Protein AF-A0A373J0E7-F1 (afdb_monomer_lite)

Radius of gyration: 13.35 Å; chains: 1; bounding box: 32×25×32 Å

Foldseek 3Di:
DDDPPPQVVQLVVQLVCCVVVCPVVVCVVVVNPDDWDWRWGDDPPDIDIDTDDDD

Sequence (55 aa):
MGSENSVEKDCKEALKQIDEKRYTQMLEKEGIEQILKYGIAFQTKKCCVRRGELS

Structure (mmCIF, N/CA/C/O backbone):
data_AF-A0A373J0E7-F1
#
_entry.id   AF-A0A373J0E7-F1
#
loop_
_atom_site.group_PDB
_atom_site.id
_atom_site.type_symbol
_atom_site.label_atom_id
_atom_site.label_alt_id
_atom_site.label_comp_id
_atom_site.label_asym_id
_atom_site.label_entity_id
_atom_site.label_seq_id
_atom_site.pdbx_PDB_ins_code
_atom_site.Cartn_x
_atom_site.Cartn_y
_atom_site.Cartn_z
_atom_site.occupancy
_atom_site.B_iso_or_equiv
_atom_site.auth_seq_id
_atom_site.auth_comp_id
_atom_site.auth_asym_id
_atom_site.auth_atom_id
_atom_site.pdbx_PDB_model_num
ATOM 1 N N . MET A 1 1 ? 18.897 -15.532 -11.990 1.00 43.31 1 MET A N 1
ATOM 2 C CA . MET A 1 1 ? 17.959 -15.084 -10.935 1.00 43.31 1 MET A CA 1
ATOM 3 C C . MET A 1 1 ? 18.262 -13.631 -10.622 1.00 43.31 1 MET A C 1
ATOM 5 O O . MET A 1 1 ? 19.234 -13.365 -9.936 1.00 43.31 1 MET A O 1
ATOM 9 N N . GLY A 1 2 ? 17.517 -12.682 -11.174 1.00 54.25 2 GLY A N 1
ATOM 10 C CA . GLY A 1 2 ? 17.773 -11.270 -10.895 1.00 54.25 2 GLY A CA 1
ATOM 11 C C . GLY A 1 2 ? 16.940 -10.385 -11.801 1.00 54.25 2 GLY A C 1
ATOM 12 O O . GLY A 1 2 ? 17.065 -10.522 -13.009 1.00 54.25 2 GLY A O 1
ATOM 13 N N . SER A 1 3 ? 16.058 -9.589 -11.183 1.00 46.50 3 SER A N 1
ATOM 14 C CA . SER A 1 3 ? 15.510 -8.289 -11.632 1.00 46.50 3 SER A CA 1
ATOM 15 C C . SER A 1 3 ? 14.117 -7.987 -11.053 1.00 46.50 3 SER A C 1
ATOM 17 O O . SER A 1 3 ? 13.701 -6.838 -11.103 1.00 46.50 3 SER A O 1
ATOM 19 N N . GLU A 1 4 ? 13.420 -8.956 -10.447 1.00 50.12 4 GLU A N 1
ATOM 20 C CA . GLU A 1 4 ? 12.098 -8.741 -9.806 1.00 50.12 4 GLU A CA 1
ATOM 21 C C . GLU A 1 4 ? 12.202 -8.283 -8.332 1.00 50.12 4 GLU A C 1
ATOM 23 O O . GLU A 1 4 ? 11.279 -7.716 -7.757 1.00 50.12 4 GLU A O 1
ATOM 28 N N . ASN A 1 5 ? 13.385 -8.443 -7.733 1.00 56.47 5 ASN A N 1
ATOM 29 C CA . ASN A 1 5 ? 13.591 -8.343 -6.287 1.00 56.47 5 ASN A CA 1
ATOM 30 C C .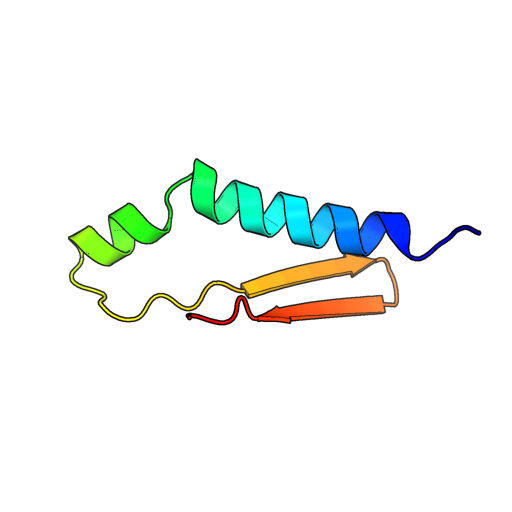 ASN A 1 5 ? 13.615 -6.908 -5.718 1.00 56.47 5 ASN A C 1
ATOM 32 O O . ASN A 1 5 ? 13.532 -6.757 -4.503 1.00 56.47 5 ASN A O 1
ATOM 36 N N . SER A 1 6 ? 13.772 -5.865 -6.545 1.00 67.12 6 SER A N 1
ATOM 37 C CA . SER A 1 6 ? 13.784 -4.474 -6.051 1.00 67.12 6 SER A CA 1
ATOM 38 C C . SER A 1 6 ? 12.373 -3.931 -5.874 1.00 67.12 6 SER A C 1
ATOM 40 O O . SER A 1 6 ? 12.019 -3.544 -4.772 1.0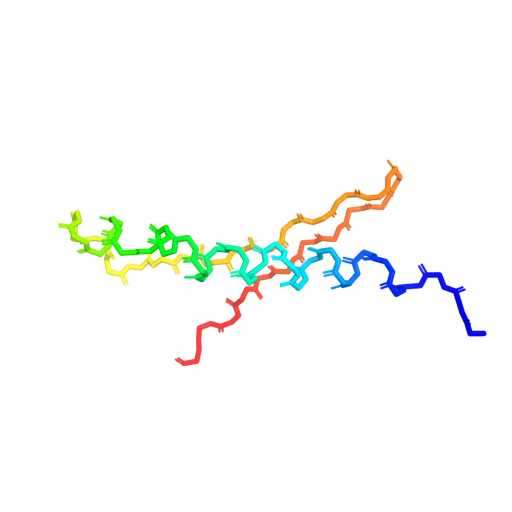0 67.12 6 SER A O 1
ATOM 42 N N . VAL A 1 7 ? 11.533 -4.002 -6.909 1.00 69.69 7 VAL A N 1
ATOM 43 C CA . VAL A 1 7 ? 10.183 -3.410 -6.870 1.00 69.69 7 VAL A CA 1
ATOM 44 C C . VAL A 1 7 ? 9.290 -4.105 -5.846 1.00 69.69 7 VAL A C 1
ATOM 46 O O . VAL A 1 7 ? 8.518 -3.454 -5.151 1.00 69.69 7 VAL A O 1
ATOM 49 N N . GLU A 1 8 ? 9.422 -5.426 -5.699 1.00 70.56 8 GLU A N 1
ATOM 50 C CA . GLU A 1 8 ? 8.696 -6.169 -4.667 1.00 70.56 8 GLU A CA 1
ATOM 51 C C . GLU A 1 8 ? 9.169 -5.832 -3.249 1.00 70.56 8 GLU A C 1
ATOM 53 O O . GLU A 1 8 ? 8.349 -5.773 -2.328 1.00 70.56 8 GLU A O 1
ATOM 58 N N . LYS A 1 9 ? 10.473 -5.590 -3.059 1.00 76.00 9 LYS A N 1
ATOM 59 C CA . LYS A 1 9 ? 11.002 -5.105 -1.779 1.00 76.00 9 LYS A CA 1
ATOM 60 C C . LYS A 1 9 ? 10.511 -3.696 -1.485 1.00 76.00 9 LYS A C 1
ATOM 62 O O . LYS A 1 9 ? 10.018 -3.477 -0.386 1.00 76.00 9 LYS A O 1
ATOM 67 N N . ASP A 1 10 ? 10.559 -2.799 -2.463 1.00 76.12 10 ASP A N 1
ATOM 68 C CA . ASP A 1 10 ? 10.082 -1.422 -2.327 1.00 76.12 10 ASP A CA 1
ATOM 69 C C . ASP A 1 10 ? 8.575 -1.382 -2.021 1.00 76.12 10 ASP A C 1
ATOM 71 O O . ASP A 1 10 ? 8.140 -0.649 -1.135 1.00 76.12 10 ASP A O 1
ATOM 75 N N . CYS A 1 11 ? 7.765 -2.235 -2.664 1.00 74.88 11 CYS A N 1
ATOM 76 C CA . CYS A 1 11 ? 6.349 -2.405 -2.322 1.00 74.88 11 CYS A CA 1
ATOM 77 C C . CYS A 1 11 ? 6.150 -2.873 -0.870 1.00 74.88 11 CYS A C 1
ATOM 79 O O . CYS A 1 11 ? 5.272 -2.358 -0.176 1.00 74.88 11 CYS A O 1
ATOM 81 N N . LYS A 1 12 ? 6.935 -3.856 -0.407 1.00 76.06 12 LYS A N 1
ATOM 82 C CA . LYS A 1 12 ? 6.852 -4.373 0.971 1.00 76.06 12 LYS A CA 1
ATOM 83 C C . LYS A 1 12 ? 7.301 -3.336 1.998 1.00 76.06 12 LYS A C 1
ATOM 85 O O . LYS A 1 12 ? 6.644 -3.190 3.023 1.00 76.06 12 LYS A O 1
ATOM 90 N N . GLU A 1 13 ? 8.370 -2.601 1.717 1.00 81.12 13 GLU A N 1
ATOM 91 C CA . GLU A 1 13 ? 8.860 -1.502 2.555 1.00 81.12 13 GLU A CA 1
ATOM 92 C C . GLU A 1 13 ? 7.836 -0.364 2.627 1.00 81.12 13 GLU A C 1
ATOM 94 O O . GLU A 1 13 ? 7.573 0.154 3.709 1.00 81.12 13 GLU A O 1
ATOM 99 N N . ALA A 1 14 ? 7.187 -0.019 1.510 1.00 77.94 14 ALA A N 1
ATOM 100 C CA . ALA A 1 14 ? 6.117 0.976 1.485 1.00 77.94 14 ALA A CA 1
ATOM 101 C C . ALA A 1 14 ? 4.915 0.545 2.341 1.00 77.94 14 ALA A C 1
ATOM 103 O O . ALA A 1 14 ? 4.416 1.331 3.145 1.00 77.94 14 ALA A O 1
ATOM 104 N N . LEU A 1 15 ? 4.485 -0.718 2.229 1.00 78.38 15 LEU A N 1
ATOM 105 C CA . LEU A 1 15 ? 3.429 -1.279 3.080 1.00 78.38 15 LEU A CA 1
ATOM 106 C C . LEU A 1 15 ? 3.827 -1.277 4.561 1.00 78.38 15 LEU A C 1
ATOM 108 O O . LEU A 1 15 ? 3.019 -0.913 5.414 1.00 78.38 15 LEU A O 1
ATOM 112 N N . LYS A 1 16 ? 5.080 -1.623 4.867 1.00 81.38 16 LYS A N 1
ATOM 113 C CA . LYS A 1 16 ? 5.609 -1.599 6.232 1.00 81.38 16 LYS A CA 1
ATOM 114 C C . LYS A 1 16 ? 5.662 -0.180 6.797 1.00 81.38 16 LYS A C 1
ATOM 116 O O . LYS A 1 16 ? 5.284 0.018 7.943 1.00 81.38 16 LYS A O 1
ATOM 121 N N . GLN A 1 17 ? 6.032 0.818 5.991 1.00 80.81 17 GLN A N 1
ATOM 122 C CA . GLN A 1 17 ? 5.973 2.224 6.397 1.00 80.81 17 GLN A CA 1
ATOM 123 C C . GLN A 1 17 ? 4.548 2.687 6.704 1.00 80.81 17 GLN A C 1
ATOM 125 O O . GLN A 1 17 ? 4.374 3.494 7.614 1.00 80.81 17 GLN A O 1
ATOM 130 N N . ILE A 1 18 ? 3.537 2.204 5.971 1.00 77.25 18 ILE A N 1
ATOM 131 C CA . ILE A 1 18 ? 2.132 2.535 6.254 1.00 77.25 18 ILE A CA 1
ATOM 132 C C . ILE A 1 18 ? 1.726 2.029 7.643 1.00 77.25 18 ILE A C 1
ATOM 134 O O . ILE A 1 18 ? 1.024 2.735 8.373 1.00 77.25 18 ILE A O 1
ATOM 138 N N . ASP A 1 19 ? 2.198 0.837 8.006 1.00 77.31 19 ASP A N 1
ATOM 139 C CA . ASP A 1 19 ? 1.939 0.212 9.301 1.00 77.31 19 ASP A CA 1
ATOM 140 C C . ASP A 1 19 ? 2.747 0.864 10.441 1.00 77.31 19 ASP A C 1
ATOM 142 O O . ASP A 1 19 ? 2.171 1.288 11.441 1.00 77.31 19 ASP A O 1
ATOM 146 N N . GLU A 1 20 ? 4.058 1.064 10.256 1.00 79.50 20 GLU A N 1
ATOM 147 C CA . GLU A 1 20 ? 4.945 1.699 11.247 1.00 79.50 20 GLU A CA 1
ATOM 148 C C . GLU A 1 20 ? 4.551 3.143 11.549 1.00 79.50 20 GLU A C 1
ATOM 150 O O . GLU A 1 20 ? 4.510 3.550 12.710 1.00 79.50 20 GLU A O 1
ATOM 155 N N . LYS A 1 21 ? 4.221 3.928 10.518 1.00 80.69 21 LYS A N 1
ATOM 156 C CA . LYS A 1 21 ? 3.780 5.316 10.703 1.00 80.69 21 LYS A CA 1
ATOM 157 C C . LYS A 1 21 ? 2.350 5.409 11.221 1.00 80.69 21 LYS A C 1
ATOM 159 O O . LYS A 1 21 ? 1.893 6.514 11.503 1.00 80.69 21 LYS A O 1
ATOM 164 N N . ARG A 1 22 ? 1.651 4.270 11.332 1.00 71.25 22 ARG A N 1
ATOM 165 C CA . ARG A 1 22 ? 0.258 4.165 11.765 1.00 71.25 22 ARG A CA 1
ATOM 166 C C . ARG A 1 22 ? -0.612 5.238 11.120 1.00 71.25 22 ARG A C 1
ATOM 168 O O . ARG A 1 22 ? -1.419 5.876 11.791 1.00 71.25 22 ARG A O 1
ATOM 175 N N . TYR A 1 23 ? -0.475 5.436 9.807 1.00 70.31 23 TYR A N 1
ATOM 176 C CA . TYR A 1 23 ? -1.361 6.358 9.085 1.00 70.31 23 TYR A CA 1
ATOM 177 C C . TYR A 1 23 ? -2.829 5.962 9.272 1.00 70.31 23 TYR A C 1
ATOM 179 O O . TYR A 1 23 ? -3.708 6.817 9.279 1.00 70.31 23 TYR A O 1
ATOM 187 N N . THR A 1 24 ? -3.077 4.675 9.521 1.00 69.75 24 THR A N 1
ATOM 188 C CA . THR A 1 24 ? -4.395 4.161 9.876 1.00 69.75 24 THR A CA 1
ATOM 189 C C . THR A 1 24 ? -4.891 4.642 11.232 1.00 69.75 24 THR A C 1
ATOM 191 O O . THR A 1 24 ? -6.076 4.889 11.344 1.00 69.75 24 THR A O 1
ATOM 194 N N . GLN A 1 25 ? -4.029 4.887 12.227 1.00 74.75 25 GLN A N 1
ATOM 195 C CA . GLN A 1 25 ? -4.478 5.351 13.547 1.00 74.75 25 GLN A CA 1
ATOM 196 C C . GLN A 1 25 ? -5.118 6.736 13.518 1.00 74.75 25 GLN A C 1
ATOM 198 O O . GLN A 1 25 ? -6.030 6.987 14.302 1.00 74.75 25 GLN A O 1
ATOM 203 N N . MET A 1 26 ? -4.625 7.652 12.676 1.00 74.12 26 MET A N 1
ATOM 204 C CA . MET A 1 26 ? -5.282 8.953 12.508 1.00 74.12 26 MET A CA 1
ATOM 205 C C . MET A 1 26 ? -6.652 8.775 11.856 1.00 74.12 26 MET A C 1
ATOM 207 O O . MET A 1 26 ? -7.632 9.293 12.376 1.00 74.12 26 MET A O 1
ATOM 211 N N . LEU A 1 27 ? -6.725 7.954 10.807 1.00 76.81 27 LEU A N 1
ATOM 212 C CA . LEU A 1 27 ? -7.965 7.647 10.094 1.00 76.81 27 LEU A CA 1
ATOM 213 C C . LEU A 1 27 ? -8.992 6.947 11.014 1.00 76.81 27 LEU A C 1
ATOM 215 O O . LEU A 1 27 ? -10.151 7.342 11.049 1.00 76.81 27 LEU A O 1
ATOM 219 N N . GLU A 1 28 ? -8.566 5.980 11.834 1.00 77.94 28 GLU A N 1
ATOM 220 C CA . GLU A 1 28 ? -9.401 5.313 12.845 1.00 77.94 28 GLU A CA 1
ATOM 221 C C . GLU A 1 28 ? -9.891 6.303 13.912 1.00 77.94 28 GLU A C 1
ATOM 223 O O . GLU A 1 28 ? -11.056 6.268 14.302 1.00 77.94 28 GLU A O 1
ATOM 228 N N . LYS A 1 29 ? -9.030 7.231 14.359 1.00 79.06 29 LYS A N 1
ATOM 229 C CA . LYS A 1 29 ? -9.421 8.310 15.283 1.00 79.06 29 LYS A CA 1
ATOM 230 C C . LYS A 1 29 ? -10.413 9.296 14.670 1.00 79.06 29 LYS A C 1
ATOM 232 O O . LYS A 1 29 ? -11.224 9.849 15.405 1.00 79.06 29 LYS A O 1
ATOM 237 N N . GLU A 1 30 ? -10.343 9.518 13.362 1.00 80.56 30 GLU A N 1
ATOM 238 C CA . GLU A 1 30 ? -11.318 10.311 12.608 1.00 80.56 30 GLU A CA 1
ATOM 239 C C . GLU A 1 30 ? -12.634 9.551 12.354 1.00 80.56 30 GLU A C 1
ATOM 241 O O . GLU A 1 30 ? -13.588 10.138 11.850 1.00 80.56 30 GLU A O 1
ATOM 246 N N . GLY A 1 31 ? -12.728 8.273 12.747 1.00 82.25 31 GLY A N 1
ATOM 247 C CA . GLY A 1 31 ? -13.924 7.445 12.571 1.00 82.25 31 GLY A CA 1
ATOM 248 C C . GLY A 1 31 ? -14.005 6.756 11.207 1.00 82.25 31 GLY A C 1
ATOM 249 O O . GLY A 1 31 ? -15.080 6.327 10.795 1.00 82.25 31 GLY A O 1
ATOM 250 N N . ILE A 1 32 ? -12.888 6.650 10.485 1.00 79.44 32 ILE A N 1
ATOM 251 C CA . ILE A 1 32 ? -12.822 5.953 9.199 1.00 79.44 32 ILE A CA 1
ATOM 252 C C . ILE A 1 32 ? -12.660 4.456 9.464 1.00 79.44 32 ILE A C 1
ATOM 254 O O . ILE A 1 32 ? -11.574 3.974 9.777 1.00 79.44 32 ILE A O 1
ATOM 258 N N . GL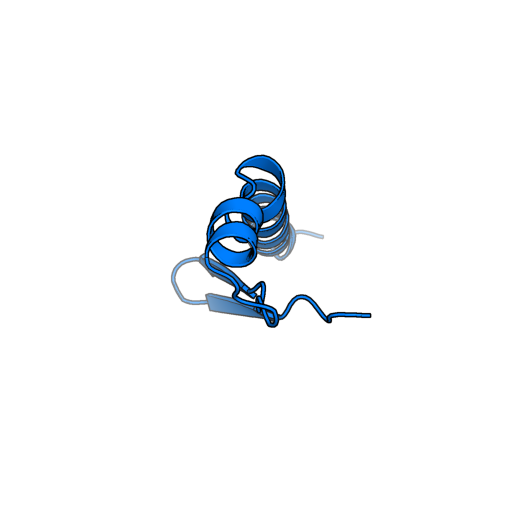U A 1 33 ? -13.755 3.715 9.309 1.00 69.50 33 GLU A N 1
ATOM 259 C CA . GLU A 1 33 ? -13.804 2.264 9.538 1.00 69.50 33 GLU A CA 1
ATOM 260 C C . GLU A 1 33 ? -13.170 1.449 8.398 1.00 69.50 33 GLU A C 1
ATOM 262 O O . GLU A 1 33 ? -12.714 0.327 8.604 1.00 69.50 33 GLU A O 1
ATOM 267 N N . GLN A 1 34 ? -13.117 2.002 7.181 1.00 69.12 34 GLN A N 1
ATOM 268 C CA . GLN A 1 34 ? -12.593 1.309 6.001 1.00 69.12 34 GLN A CA 1
ATOM 269 C C . GLN A 1 34 ? -11.313 1.966 5.497 1.00 69.12 34 GLN A C 1
ATOM 271 O O . GLN A 1 34 ? -11.341 2.918 4.717 1.00 69.12 34 GLN A O 1
ATOM 276 N N . ILE A 1 35 ? -10.171 1.425 5.918 1.00 76.81 35 ILE A N 1
ATOM 277 C CA . ILE A 1 35 ? -8.858 1.922 5.508 1.00 76.81 35 ILE A CA 1
ATOM 278 C C . ILE A 1 35 ? -8.243 0.954 4.505 1.00 76.81 35 ILE A C 1
ATOM 280 O O . ILE A 1 35 ? -7.737 -0.114 4.850 1.00 76.81 35 ILE A O 1
ATOM 284 N N . LEU A 1 36 ? -8.275 1.349 3.235 1.00 76.81 36 LEU A N 1
ATOM 285 C CA . LEU A 1 36 ? -7.693 0.569 2.153 1.00 76.81 36 LEU A CA 1
ATOM 286 C C . LEU A 1 36 ? -6.187 0.846 2.063 1.00 76.81 36 LEU A C 1
ATOM 288 O O . LEU A 1 36 ? -5.760 1.929 1.661 1.00 76.81 36 LEU A O 1
ATOM 292 N N . LYS A 1 37 ? -5.367 -0.146 2.418 1.00 75.25 37 LYS A N 1
ATOM 293 C CA . LYS A 1 37 ? -3.906 -0.066 2.301 1.00 75.25 37 LYS A CA 1
ATOM 294 C C . LYS A 1 37 ? -3.470 -0.502 0.894 1.00 75.25 37 LYS A C 1
ATOM 296 O O . LYS A 1 37 ? -3.679 -1.651 0.499 1.00 75.25 37 LYS A O 1
ATOM 301 N N . TYR A 1 3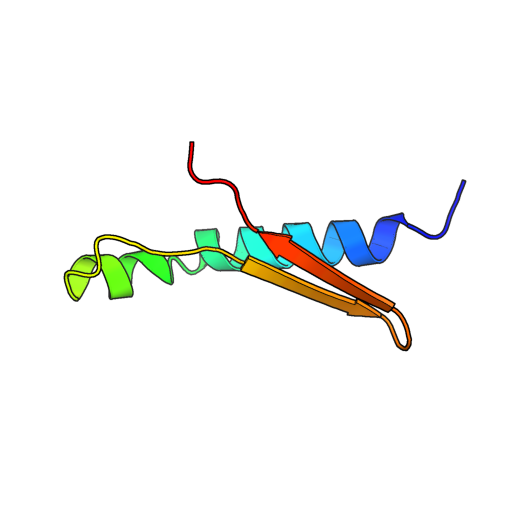8 ? -2.823 0.394 0.149 1.00 75.75 38 TYR A N 1
ATOM 302 C CA . TYR A 1 38 ? -2.234 0.095 -1.161 1.00 75.75 38 TYR A CA 1
ATOM 303 C C . TYR A 1 38 ? -0.732 0.371 -1.154 1.00 75.75 38 TYR A C 1
ATOM 305 O O . TYR A 1 38 ? -0.292 1.448 -0.758 1.00 75.75 38 TYR A O 1
ATOM 313 N N . GLY A 1 39 ? 0.052 -0.596 -1.630 1.00 72.94 39 GLY A N 1
ATOM 314 C CA . GLY A 1 39 ? 1.467 -0.409 -1.933 1.00 72.94 39 GLY A CA 1
ATOM 315 C C . GLY A 1 39 ? 1.633 -0.115 -3.420 1.00 72.94 39 GLY A C 1
ATOM 316 O O . GLY A 1 39 ? 1.311 -0.963 -4.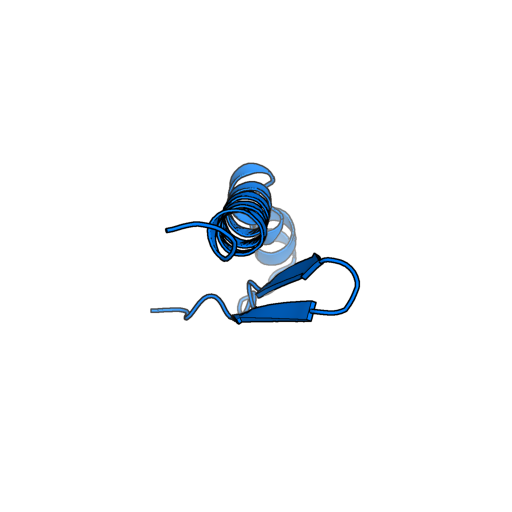255 1.00 72.94 39 GLY A O 1
ATOM 317 N N . ILE A 1 40 ? 2.131 1.073 -3.758 1.00 77.25 40 ILE A N 1
ATOM 318 C CA . ILE A 1 40 ? 2.421 1.474 -5.140 1.00 77.25 40 ILE A CA 1
ATOM 319 C C . ILE A 1 40 ? 3.933 1.633 -5.268 1.00 77.25 40 ILE A C 1
ATOM 321 O O . ILE A 1 40 ? 4.526 2.439 -4.556 1.00 77.25 40 ILE A O 1
ATOM 325 N N . ALA A 1 41 ? 4.550 0.890 -6.184 1.00 76.50 41 ALA A N 1
ATOM 326 C CA . ALA A 1 41 ? 5.953 1.065 -6.537 1.00 76.50 41 ALA A CA 1
ATOM 327 C C . ALA A 1 41 ? 6.096 1.316 -8.040 1.00 76.50 41 ALA A C 1
ATOM 329 O O . ALA A 1 41 ? 5.431 0.691 -8.869 1.00 76.50 41 ALA A O 1
ATOM 330 N N . PHE A 1 42 ? 6.982 2.244 -8.388 1.00 70.19 42 PHE A N 1
ATOM 331 C CA . PHE A 1 42 ? 7.298 2.596 -9.766 1.00 70.19 42 PHE A CA 1
ATOM 332 C C . PHE A 1 42 ? 8.792 2.419 -10.007 1.00 70.19 42 PHE A C 1
ATOM 334 O O . PHE A 1 42 ? 9.615 3.044 -9.343 1.00 70.19 42 PHE A O 1
ATOM 341 N N . GLN A 1 43 ? 9.139 1.607 -11.002 1.00 70.88 43 GLN A N 1
ATOM 342 C CA . GLN A 1 43 ? 10.507 1.444 -11.472 1.00 70.88 43 GLN A CA 1
ATOM 343 C C . GLN A 1 43 ? 10.579 1.807 -12.956 1.00 70.88 43 GLN A C 1
ATOM 345 O O . GLN A 1 43 ? 10.314 0.979 -13.827 1.00 70.88 43 GLN A O 1
ATOM 350 N N . THR A 1 44 ? 10.937 3.067 -13.228 1.00 74.25 44 THR A N 1
ATOM 351 C CA . THR A 1 44 ? 11.155 3.662 -14.565 1.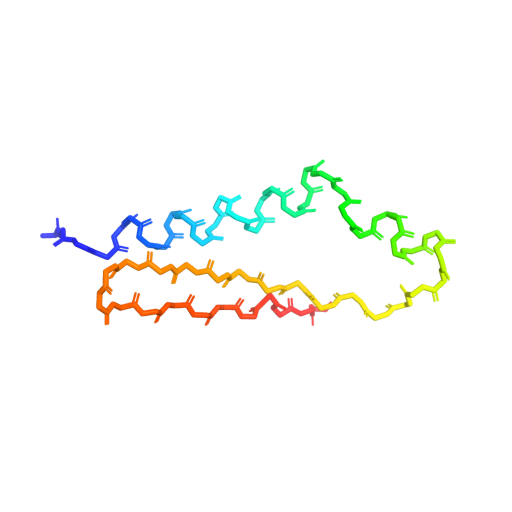00 74.25 44 THR A CA 1
ATOM 352 C C . THR A 1 44 ? 10.009 3.460 -15.567 1.00 74.25 44 THR A C 1
ATOM 354 O O . THR A 1 44 ? 9.238 4.385 -15.790 1.00 74.25 44 THR A O 1
ATOM 357 N N . LYS A 1 45 ? 9.887 2.277 -16.187 1.00 78.94 45 LYS A N 1
ATOM 358 C CA . LYS A 1 45 ? 8.819 1.924 -17.147 1.00 78.94 45 LYS A CA 1
ATOM 359 C C . LYS A 1 45 ? 7.823 0.884 -16.624 1.00 78.94 45 LYS A C 1
ATOM 361 O O . LYS A 1 45 ? 6.905 0.511 -17.348 1.00 78.94 45 LYS A O 1
ATOM 366 N N . LYS A 1 46 ? 8.012 0.387 -15.401 1.00 68.38 46 LYS A N 1
ATOM 367 C CA . LYS A 1 46 ? 7.153 -0.618 -14.772 1.00 68.38 46 LYS A CA 1
ATOM 368 C C . LYS A 1 46 ? 6.476 -0.015 -13.549 1.00 68.38 46 LYS A C 1
ATOM 370 O O . LYS A 1 46 ? 7.149 0.518 -12.670 1.00 68.38 46 LYS A O 1
ATOM 375 N N . CYS A 1 47 ? 5.152 -0.105 -13.504 1.00 76.50 47 CYS A N 1
ATOM 376 C CA . CYS A 1 47 ? 4.368 0.201 -12.319 1.00 76.50 47 CYS A CA 1
ATOM 377 C C . CYS A 1 47 ? 3.855 -1.102 -11.707 1.00 76.50 47 CYS A C 1
ATOM 379 O O . CYS A 1 47 ? 3.390 -1.998 -12.413 1.00 76.50 47 CYS A O 1
ATOM 381 N N . CYS A 1 48 ? 3.954 -1.211 -10.388 1.00 70.81 48 CYS A N 1
ATOM 382 C CA . CYS A 1 48 ? 3.395 -2.312 -9.627 1.00 70.81 48 CYS A CA 1
ATOM 383 C C . CYS A 1 48 ? 2.473 -1.729 -8.564 1.00 70.81 48 CYS A C 1
ATOM 385 O O . CYS A 1 48 ? 2.901 -0.983 -7.685 1.00 70.81 48 CYS A O 1
ATOM 387 N N . VAL A 1 49 ? 1.193 -2.077 -8.661 1.00 77.50 49 VAL A N 1
ATOM 388 C CA . VAL A 1 49 ? 0.182 -1.727 -7.666 1.00 77.50 49 VAL A CA 1
ATOM 389 C C . VAL A 1 49 ? -0.255 -3.017 -6.996 1.00 77.50 49 VAL A C 1
ATOM 391 O O . VAL A 1 49 ? -0.711 -3.949 -7.660 1.00 77.50 49 VAL A O 1
ATOM 394 N N . ARG A 1 50 ? -0.095 -3.086 -5.676 1.00 74.62 50 ARG A N 1
ATOM 395 C CA . ARG A 1 50 ? -0.570 -4.201 -4.857 1.00 74.62 50 ARG A CA 1
ATOM 396 C C . ARG A 1 50 ? -1.569 -3.666 -3.844 1.00 74.62 50 ARG A C 1
ATOM 398 O O . ARG A 1 50 ? -1.254 -2.784 -3.046 1.00 74.62 50 ARG A O 1
ATOM 405 N N . ARG A 1 51 ? -2.781 -4.213 -3.884 1.00 75.44 51 ARG A N 1
ATOM 406 C CA . ARG A 1 51 ? -3.762 -4.028 -2.817 1.00 75.44 51 ARG A CA 1
ATOM 407 C C . ARG A 1 51 ? -3.372 -4.941 -1.660 1.00 75.44 51 ARG A C 1
ATOM 409 O O . ARG A 1 51 ? -3.131 -6.122 -1.892 1.00 75.44 51 ARG A O 1
ATOM 416 N N . GLY A 1 52 ? -3.295 -4.405 -0.445 1.00 66.12 52 GLY A N 1
ATOM 417 C CA . GLY A 1 52 ? -3.310 -5.250 0.743 1.00 66.12 52 GLY A CA 1
ATOM 418 C C . GLY A 1 52 ? -4.708 -5.843 0.864 1.00 66.12 52 GLY A C 1
ATOM 419 O O . GLY A 1 52 ? -5.671 -5.092 1.002 1.00 66.12 52 GLY A O 1
ATOM 420 N N . GLU A 1 53 ? -4.847 -7.158 0.712 1.00 52.59 53 GLU A N 1
ATOM 421 C CA . GLU A 1 53 ? -6.118 -7.823 1.001 1.00 52.59 53 GLU A CA 1
ATOM 422 C C . GLU A 1 53 ? -6.402 -7.715 2.502 1.00 52.59 53 GLU A C 1
ATOM 424 O O . GLU A 1 53 ? -5.550 -8.029 3.333 1.00 52.59 53 GLU A O 1
ATOM 429 N N . LEU A 1 54 ? -7.582 -7.180 2.818 1.00 53.81 54 LEU A N 1
ATOM 430 C CA . LEU A 1 54 ? -8.145 -7.163 4.159 1.00 53.81 54 LEU A CA 1
ATOM 431 C C . LEU A 1 54 ? -8.739 -8.562 4.384 1.00 53.81 54 LEU A C 1
ATOM 433 O O . LEU A 1 54 ? -9.713 -8.908 3.712 1.00 53.81 54 LEU A O 1
ATOM 437 N N . SER A 1 55 ? -8.101 -9.368 5.233 1.00 40.97 55 SER A N 1
ATOM 438 C CA . SER A 1 55 ? -8.641 -10.650 5.708 1.00 40.97 55 SER A CA 1
ATOM 439 C C . SER A 1 55 ? -9.706 -10.442 6.774 1.00 40.97 55 SER A C 1
ATOM 441 O O . SER A 1 55 ? -9.516 -9.520 7.600 1.00 40.97 55 SER A O 1
#

Secondary structure (DSSP, 8-state):
--SSHHHHHHHHHHHHHHHHTTHHHHHHHTT------EEEEEETTEEEEEE----

pLDDT: mean 71.5, std 9.94, range [40.97, 82.25]